Protein AF-A0A5C7TD76-F1 (afdb_monomer_lite)

Foldseek 3Di:
DVVVVVVVVVVVVVVVVVVVVVVCVLLPNPPDQCVDPVVLVVVLVVVLVVLVVVQLVVLVVLCVVDHNQLSVLLSLLSCLQSVLVSVLSVQLVVDRCPPCVPVSVVSNVVSVVSSVVSSVVSVVVCVVPDPHDVVSNVVSNVVNVVCSSCVSVVVPDPDDD

Secondary structure (DSSP, 8-state):
-HHHHHHHHHHHHHHHHHHHHHHHHHTT-SS----SHHHHHHHHHHHHHHHHHHHHHHHHHHHHHS-HHHHHHHHHHHHHHHHHHHHHHHHHHTS-TTT-HHHHHHHHHHHHHHHHHHHHHHHHHHHHHS---HHHHHHHHHHHHHHHHHHHHHS--S---

Structure (mmCIF, N/CA/C/O backbone):
data_AF-A0A5C7TD76-F1
#
_entry.id   AF-A0A5C7TD76-F1
#
loop_
_atom_site.group_PDB
_atom_site.id
_atom_site.type_symbol
_atom_site.label_atom_id
_atom_site.label_alt_id
_atom_site.label_comp_id
_atom_site.label_asym_id
_atom_site.label_entity_id
_atom_site.label_seq_id
_atom_site.pdbx_PDB_ins_code
_atom_site.Cartn_x
_atom_site.Cartn_y
_atom_site.Cartn_z
_atom_site.occupancy
_atom_site.B_iso_or_equiv
_atom_site.auth_seq_id
_atom_site.auth_comp_id
_atom_site.auth_asym_id
_atom_site.auth_atom_id
_atom_site.pdbx_PDB_model_num
ATOM 1 N N . MET A 1 1 ? 22.619 32.963 -20.717 1.00 55.19 1 MET A N 1
ATOM 2 C CA . MET A 1 1 ? 21.735 32.259 -19.755 1.00 55.19 1 MET A CA 1
ATOM 3 C C . MET A 1 1 ? 21.169 30.929 -20.270 1.00 55.19 1 MET A C 1
ATOM 5 O O . MET A 1 1 ? 21.312 29.937 -19.570 1.00 55.19 1 MET A O 1
ATOM 9 N N . ALA A 1 2 ? 20.601 30.847 -21.482 1.00 58.22 2 ALA A N 1
ATOM 10 C CA . ALA A 1 2 ? 19.967 29.617 -21.996 1.00 58.22 2 ALA A CA 1
ATOM 11 C C . ALA A 1 2 ? 20.880 28.366 -22.053 1.00 58.22 2 ALA A C 1
ATOM 13 O O . ALA A 1 2 ? 20.442 27.266 -21.726 1.00 58.22 2 ALA A O 1
ATOM 14 N N . ARG A 1 3 ? 22.172 28.519 -22.385 1.00 54.84 3 ARG A N 1
ATOM 15 C CA . ARG A 1 3 ? 23.133 27.395 -22.432 1.00 54.84 3 ARG A CA 1
ATOM 16 C C . ARG A 1 3 ? 23.400 26.751 -21.063 1.00 54.84 3 ARG A C 1
ATOM 18 O O . ARG A 1 3 ? 23.601 25.543 -20.997 1.00 54.84 3 ARG A O 1
ATOM 25 N N . LEU A 1 4 ? 23.341 27.530 -19.980 1.00 60.69 4 LEU A N 1
ATOM 26 C CA . LEU A 1 4 ? 23.522 27.027 -18.611 1.00 60.69 4 LEU A CA 1
ATOM 27 C C . LEU A 1 4 ? 22.303 26.224 -18.136 1.00 60.69 4 LEU A C 1
ATOM 29 O O . LEU A 1 4 ? 22.466 25.204 -17.472 1.00 60.69 4 LEU A O 1
ATOM 33 N N . LEU A 1 5 ? 21.092 26.626 -18.534 1.00 56.81 5 LEU A N 1
ATOM 34 C CA . LEU A 1 5 ? 19.866 25.870 -18.256 1.00 56.81 5 LEU A CA 1
ATOM 35 C C . LEU A 1 5 ? 19.845 24.530 -19.000 1.00 56.81 5 LEU A C 1
ATOM 37 O O . LEU A 1 5 ? 19.565 23.501 -18.393 1.00 56.81 5 LEU A O 1
ATOM 41 N N . VAL A 1 6 ? 20.220 24.516 -20.283 1.00 68.12 6 VAL A N 1
ATOM 42 C CA . VAL A 1 6 ? 20.287 23.278 -21.081 1.00 68.12 6 VAL A CA 1
ATOM 43 C C . VAL A 1 6 ? 21.348 22.317 -20.537 1.00 68.12 6 VAL A C 1
ATOM 45 O O . VAL A 1 6 ? 21.096 21.115 -20.450 1.00 68.12 6 VAL A O 1
ATOM 48 N N . ALA A 1 7 ? 22.508 22.827 -20.110 1.00 66.31 7 ALA A N 1
ATOM 49 C CA . ALA A 1 7 ? 23.547 22.014 -19.480 1.00 66.31 7 ALA A CA 1
ATOM 50 C C . ALA A 1 7 ? 23.076 21.411 -18.145 1.00 66.31 7 ALA A C 1
ATOM 52 O O . ALA A 1 7 ? 23.289 20.225 -17.902 1.00 66.31 7 ALA A O 1
ATOM 53 N N . LYS A 1 8 ? 22.361 22.187 -17.320 1.00 57.94 8 LYS A N 1
ATOM 54 C CA . LYS A 1 8 ? 21.833 21.724 -16.030 1.00 57.94 8 LYS A CA 1
ATOM 55 C C . LYS A 1 8 ? 20.717 20.689 -16.195 1.00 57.94 8 LYS A C 1
ATOM 57 O O . LYS A 1 8 ? 20.716 19.680 -15.499 1.00 57.94 8 LYS A O 1
ATOM 62 N N . ILE A 1 9 ? 19.832 20.872 -17.176 1.00 57.44 9 ILE A N 1
ATOM 63 C CA . ILE A 1 9 ? 18.804 19.886 -17.553 1.00 57.44 9 ILE A CA 1
ATOM 64 C C . ILE A 1 9 ? 19.456 18.594 -18.067 1.00 57.44 9 ILE A C 1
ATOM 66 O O . ILE A 1 9 ? 19.059 17.496 -17.676 1.00 57.44 9 ILE A O 1
ATOM 70 N N . ARG A 1 10 ? 20.502 18.707 -18.896 1.00 59.84 10 ARG A N 1
ATOM 71 C CA . ARG A 1 10 ? 21.249 17.546 -19.396 1.00 59.84 10 ARG A CA 1
ATOM 72 C C . ARG A 1 10 ? 21.949 16.801 -18.255 1.00 59.84 10 ARG A C 1
ATOM 74 O O . ARG A 1 10 ? 21.854 15.580 -18.199 1.00 59.84 10 ARG A O 1
ATOM 81 N N . GLN A 1 11 ? 22.564 17.509 -17.311 1.00 61.09 11 GLN A N 1
ATOM 82 C CA . GLN A 1 11 ? 23.218 16.918 -16.140 1.00 61.09 11 GLN A CA 1
ATOM 83 C C . GLN A 1 11 ? 22.221 16.207 -15.213 1.00 61.09 11 GLN A C 1
ATOM 85 O O . GLN A 1 11 ? 22.482 15.085 -14.788 1.00 61.09 11 GLN A O 1
ATOM 90 N N . ILE A 1 12 ? 21.045 16.800 -14.981 1.00 56.25 12 ILE A N 1
ATOM 91 C CA . ILE A 1 12 ? 19.950 16.164 -14.234 1.00 56.25 12 ILE A CA 1
ATOM 92 C C . ILE A 1 12 ? 19.492 14.883 -14.942 1.00 56.25 12 ILE A C 1
ATOM 94 O O . ILE A 1 12 ? 19.310 13.868 -14.284 1.00 56.25 12 ILE A O 1
ATOM 98 N N . SER A 1 13 ? 19.386 14.884 -16.277 1.00 52.06 13 SER A N 1
ATOM 99 C CA . SER A 1 13 ? 18.985 13.701 -17.058 1.00 52.06 13 SER A CA 1
ATOM 100 C C . SER A 1 13 ? 20.016 12.558 -17.062 1.00 52.06 13 SER A C 1
ATOM 102 O O . SER A 1 13 ? 19.654 11.394 -17.250 1.00 52.06 13 SER A O 1
ATOM 104 N N . ILE A 1 14 ? 21.297 12.880 -16.861 1.00 59.88 14 ILE A N 1
ATOM 105 C CA . ILE A 1 14 ? 22.392 11.904 -16.777 1.00 59.88 14 ILE A CA 1
ATOM 106 C C . ILE A 1 14 ? 22.469 11.326 -15.360 1.00 59.88 14 ILE A C 1
ATOM 108 O O . ILE A 1 14 ? 22.550 10.110 -15.206 1.00 59.88 14 ILE A O 1
ATOM 112 N N . LEU A 1 15 ? 22.359 12.176 -14.334 1.00 53.00 15 LEU A N 1
ATOM 113 C CA . LEU A 1 15 ? 22.294 11.749 -12.931 1.00 53.00 15 LEU A CA 1
ATOM 114 C C . LEU A 1 15 ? 21.064 10.881 -12.660 1.00 53.00 15 LEU A C 1
ATOM 116 O O . LEU A 1 15 ? 21.176 9.835 -12.030 1.00 53.00 15 LEU A O 1
ATOM 120 N N . ALA A 1 16 ? 19.923 11.264 -13.231 1.00 51.25 16 ALA A N 1
ATOM 121 C CA . ALA A 1 16 ? 18.732 10.439 -13.363 1.00 51.25 16 ALA A CA 1
ATOM 122 C C . ALA A 1 16 ? 19.083 9.031 -13.872 1.00 51.25 16 ALA A C 1
ATOM 124 O O . ALA A 1 16 ? 18.901 8.034 -13.178 1.00 51.25 16 ALA A O 1
ATOM 125 N N . ARG A 1 17 ? 19.668 8.944 -15.071 1.00 53.69 17 ARG A N 1
ATOM 126 C CA . ARG A 1 17 ? 20.019 7.670 -15.713 1.00 53.69 17 ARG A CA 1
ATOM 127 C C . ARG A 1 17 ? 20.951 6.780 -14.881 1.00 53.69 17 ARG A C 1
ATOM 129 O O . ARG A 1 17 ? 20.847 5.565 -14.994 1.00 53.69 17 ARG A O 1
ATOM 136 N N . ALA A 1 18 ? 21.821 7.362 -14.057 1.00 54.97 18 ALA A N 1
ATOM 137 C CA . ALA A 1 18 ? 22.737 6.628 -13.181 1.00 54.97 18 ALA A CA 1
ATOM 138 C C . ALA A 1 18 ? 22.094 6.192 -11.850 1.00 54.97 18 ALA A C 1
ATOM 140 O O . ALA A 1 18 ? 22.398 5.116 -11.341 1.00 54.97 18 ALA A O 1
ATOM 141 N N . PHE A 1 19 ? 21.186 6.998 -11.294 1.00 45.22 19 PHE A N 1
ATOM 142 C CA . PHE A 1 19 ? 20.539 6.733 -10.006 1.00 45.22 19 PHE A CA 1
ATOM 143 C C . PHE A 1 19 ? 19.377 5.730 -10.119 1.00 45.22 19 PHE A C 1
ATOM 145 O O . PHE A 1 19 ? 19.156 4.914 -9.225 1.00 45.22 19 PHE A O 1
ATOM 152 N N . TYR A 1 20 ? 18.650 5.725 -11.241 1.00 53.44 20 TYR A N 1
ATOM 153 C CA . TYR A 1 20 ? 17.461 4.883 -11.413 1.00 53.44 20 TYR A CA 1
ATOM 154 C C . TYR A 1 20 ? 17.682 3.367 -11.488 1.00 53.44 20 TYR A C 1
ATOM 156 O O . TYR A 1 20 ? 16.858 2.669 -10.902 1.00 53.44 20 TYR A O 1
ATOM 164 N N . PRO A 1 21 ? 18.738 2.802 -12.110 1.00 47.34 21 PRO A N 1
ATOM 165 C CA . PRO A 1 21 ? 18.972 1.359 -12.025 1.00 47.34 21 PRO A CA 1
ATOM 166 C C . PRO A 1 21 ? 19.269 0.916 -10.587 1.00 47.34 21 PRO A C 1
ATOM 168 O O . PRO A 1 21 ? 18.918 -0.198 -10.216 1.00 47.34 21 PRO A O 1
ATOM 171 N N . VAL A 1 22 ? 19.846 1.795 -9.759 1.00 46.56 22 VAL A N 1
ATOM 172 C CA . VAL A 1 22 ? 20.083 1.539 -8.333 1.00 46.56 22 VAL A CA 1
ATOM 173 C C . VAL A 1 22 ? 18.769 1.582 -7.554 1.00 46.56 22 VAL A C 1
ATOM 175 O O . VAL A 1 22 ? 18.489 0.643 -6.823 1.00 46.56 22 VAL A O 1
ATOM 178 N N . VAL A 1 23 ? 17.910 2.583 -7.768 1.00 45.72 23 VAL A N 1
ATOM 179 C CA . VAL A 1 23 ? 16.574 2.653 -7.136 1.00 45.72 23 VAL A CA 1
ATOM 180 C C . VAL A 1 23 ? 15.682 1.485 -7.566 1.00 45.72 23 VAL A C 1
ATOM 182 O O . VAL A 1 23 ? 15.075 0.831 -6.725 1.00 45.72 23 VAL A O 1
ATOM 185 N N . LEU A 1 24 ? 15.642 1.159 -8.859 1.00 50.00 24 LEU A N 1
ATOM 186 C CA . LEU A 1 24 ? 14.875 0.025 -9.383 1.00 50.00 24 LEU A CA 1
ATOM 187 C C . LEU A 1 24 ? 15.408 -1.322 -8.874 1.00 50.00 24 LEU A C 1
ATOM 189 O O . LEU A 1 24 ? 14.619 -2.248 -8.697 1.00 50.00 24 LEU A O 1
ATOM 193 N N . ARG A 1 25 ? 16.719 -1.435 -8.619 1.00 43.78 25 ARG A N 1
ATOM 194 C CA . ARG A 1 25 ? 17.344 -2.617 -8.007 1.00 43.78 25 ARG A CA 1
ATOM 195 C C . ARG A 1 25 ? 17.088 -2.686 -6.495 1.00 43.78 25 ARG A C 1
ATOM 197 O O . ARG A 1 25 ? 16.759 -3.760 -6.015 1.00 43.78 25 ARG A O 1
ATOM 204 N N . ILE A 1 26 ? 17.149 -1.566 -5.772 1.00 42.25 26 ILE A N 1
ATOM 205 C CA . ILE A 1 26 ? 16.823 -1.468 -4.334 1.00 42.25 26 ILE A CA 1
ATOM 206 C C . ILE A 1 26 ? 15.352 -1.811 -4.080 1.00 42.25 26 ILE A C 1
ATOM 208 O O . ILE A 1 26 ? 15.035 -2.519 -3.132 1.00 42.25 26 ILE A O 1
ATOM 212 N N . PHE A 1 27 ? 14.450 -1.352 -4.946 1.00 45.72 27 PHE A N 1
ATOM 213 C CA . PHE A 1 27 ? 13.038 -1.711 -4.870 1.00 45.72 27 PHE A CA 1
ATOM 214 C C . PHE A 1 27 ? 12.717 -3.070 -5.530 1.00 45.72 27 PHE A C 1
ATOM 216 O O . PHE A 1 27 ? 11.555 -3.465 -5.529 1.00 45.72 27 PHE A O 1
ATOM 223 N N . GLY A 1 28 ? 13.696 -3.788 -6.098 1.00 47.84 28 GLY A N 1
ATOM 224 C CA . GLY A 1 28 ? 13.515 -5.136 -6.663 1.00 47.84 28 GLY A CA 1
ATOM 225 C C . GLY A 1 28 ? 12.730 -5.226 -7.984 1.00 47.84 28 GLY A C 1
ATOM 226 O O . GLY A 1 28 ? 12.366 -6.317 -8.410 1.00 47.84 28 GLY A O 1
ATOM 227 N N . TRP A 1 29 ? 12.464 -4.109 -8.669 1.00 44.94 29 TRP A N 1
ATOM 228 C CA . TRP A 1 29 ? 11.653 -4.081 -9.902 1.00 44.94 29 TRP A CA 1
ATOM 229 C C . TRP A 1 29 ? 12.459 -4.339 -11.178 1.00 44.94 29 TRP A C 1
ATOM 231 O O . TRP A 1 29 ? 11.866 -4.527 -12.239 1.00 44.94 29 TRP A O 1
ATOM 241 N N . TYR A 1 30 ? 13.796 -4.331 -11.109 1.00 41.69 30 TYR A N 1
ATOM 242 C CA . TYR A 1 30 ? 14.649 -4.489 -12.294 1.00 41.69 30 TYR A CA 1
ATOM 243 C C . TYR A 1 30 ? 14.938 -5.950 -12.679 1.00 41.69 30 TYR A C 1
ATOM 245 O O . TYR A 1 30 ? 15.311 -6.216 -13.817 1.00 41.69 30 TYR A O 1
ATOM 253 N N . SER A 1 31 ? 14.772 -6.904 -11.762 1.00 40.47 31 SER A N 1
ATOM 254 C CA . SER A 1 31 ? 15.315 -8.263 -11.904 1.00 40.47 31 SER A CA 1
ATOM 255 C C . SER A 1 31 ? 14.297 -9.353 -12.233 1.00 40.47 31 SER A C 1
ATOM 257 O O . SER A 1 31 ? 14.691 -10.512 -12.289 1.00 40.47 31 SER A O 1
ATOM 259 N N . VAL A 1 32 ? 13.023 -9.034 -12.491 1.00 51.62 32 VAL A N 1
ATOM 260 C CA . VAL A 1 32 ? 12.041 -10.066 -12.868 1.00 51.62 32 VAL A CA 1
ATOM 261 C C . VAL A 1 32 ? 11.792 -10.024 -14.381 1.00 51.62 32 VAL A C 1
ATOM 263 O O . VAL A 1 32 ? 10.907 -9.289 -14.835 1.00 51.62 32 VAL A O 1
ATOM 266 N N . PRO A 1 33 ? 12.541 -10.790 -15.205 1.00 46.16 33 PRO A N 1
ATOM 267 C CA . PRO A 1 33 ? 12.179 -11.021 -16.595 1.00 46.16 33 PRO A CA 1
ATOM 268 C C . PRO A 1 33 ? 10.905 -11.867 -16.600 1.00 46.16 33 PRO A C 1
ATOM 270 O O . PRO A 1 33 ? 10.932 -13.092 -16.656 1.00 46.16 33 PRO A O 1
ATOM 273 N N . LEU A 1 34 ? 9.750 -11.215 -16.485 1.00 51.06 34 LEU A N 1
ATOM 274 C CA . LEU A 1 34 ? 8.464 -11.895 -16.535 1.00 51.06 34 LEU A CA 1
ATOM 275 C C . LEU A 1 34 ? 8.176 -12.250 -17.990 1.00 51.06 34 LEU A C 1
ATOM 277 O O . LEU A 1 34 ? 7.443 -11.541 -18.676 1.00 51.06 34 LEU A O 1
ATOM 281 N N . THR A 1 35 ? 8.777 -13.335 -18.467 1.00 51.06 35 THR A N 1
ATOM 282 C CA . THR A 1 35 ? 8.662 -13.836 -19.844 1.00 51.06 35 THR A CA 1
ATOM 283 C C . THR A 1 35 ? 7.209 -14.136 -20.230 1.00 51.06 35 THR A C 1
ATOM 285 O O . THR A 1 35 ? 6.844 -14.051 -21.403 1.00 51.06 35 THR A O 1
ATOM 288 N N . THR A 1 36 ? 6.340 -14.403 -19.244 1.00 58.28 36 THR A N 1
ATOM 289 C CA . THR A 1 36 ? 4.930 -14.750 -19.456 1.00 58.28 36 THR A CA 1
ATOM 290 C C . THR A 1 36 ? 3.954 -13.802 -18.749 1.00 58.28 36 THR A C 1
ATOM 292 O O . THR A 1 36 ? 4.136 -13.395 -17.602 1.00 58.28 36 THR A O 1
ATOM 295 N N . THR A 1 37 ? 2.848 -13.476 -19.427 1.00 61.88 37 THR A N 1
ATOM 296 C CA . THR A 1 37 ? 1.776 -12.603 -18.914 1.00 61.88 37 THR A CA 1
ATOM 297 C C . THR A 1 37 ? 1.146 -13.130 -17.616 1.00 61.88 37 THR A C 1
ATOM 299 O O . THR A 1 37 ? 0.809 -12.344 -16.735 1.00 61.88 37 THR A O 1
ATOM 302 N N . LYS A 1 38 ? 1.016 -14.457 -17.455 1.00 64.25 38 LYS A N 1
ATOM 303 C CA . LYS A 1 38 ? 0.378 -15.081 -16.278 1.00 64.25 38 LYS A CA 1
ATOM 304 C C . LYS A 1 38 ? 1.179 -14.875 -14.988 1.00 64.25 38 LYS A C 1
ATOM 306 O O . LYS A 1 38 ? 0.595 -14.601 -13.942 1.00 64.25 38 LYS A O 1
ATOM 311 N N . GLN A 1 39 ? 2.506 -14.962 -15.064 1.00 68.69 39 GLN A N 1
ATOM 312 C CA . GLN A 1 39 ? 3.392 -14.809 -13.907 1.00 68.69 39 GLN A CA 1
ATOM 313 C C . GLN A 1 39 ? 3.371 -13.371 -13.362 1.00 68.69 39 GLN A C 1
ATOM 315 O O . GLN A 1 39 ? 3.429 -13.168 -12.152 1.00 68.69 39 GLN A O 1
ATOM 320 N N . ARG A 1 40 ? 3.162 -12.379 -14.243 1.00 64.69 40 ARG A N 1
ATOM 321 C CA . ARG A 1 40 ? 2.994 -10.960 -13.879 1.00 64.69 40 ARG A CA 1
ATOM 322 C C . ARG A 1 40 ? 1.774 -10.757 -12.990 1.00 64.69 40 ARG A C 1
ATOM 324 O O . ARG A 1 40 ? 1.899 -10.245 -11.885 1.00 64.69 40 ARG A O 1
ATOM 331 N N . TYR A 1 41 ? 0.606 -11.217 -13.437 1.00 69.19 41 TYR A N 1
ATOM 332 C CA . TYR A 1 41 ? -0.630 -11.090 -12.662 1.00 69.19 41 TYR A CA 1
ATOM 333 C C . TYR A 1 41 ? -0.564 -11.831 -11.327 1.00 69.19 41 TYR A C 1
ATOM 335 O O . TYR A 1 41 ? -1.069 -11.315 -10.333 1.00 69.19 41 TYR A O 1
ATOM 343 N N . LYS A 1 42 ? 0.103 -12.992 -11.281 1.00 73.88 42 LYS A N 1
ATOM 344 C CA . LYS A 1 42 ? 0.307 -13.740 -10.034 1.00 73.88 42 LYS A CA 1
ATOM 345 C C . LYS A 1 42 ? 1.069 -12.913 -8.996 1.00 73.88 42 LYS A C 1
ATOM 347 O O . LYS A 1 42 ? 0.619 -12.845 -7.859 1.00 73.88 42 LYS A O 1
ATOM 352 N N . LEU A 1 43 ? 2.159 -12.245 -9.383 1.00 70.88 43 LEU A N 1
ATOM 353 C CA . LEU A 1 43 ? 2.927 -11.395 -8.465 1.00 70.88 43 LEU A CA 1
ATOM 354 C C . LEU A 1 43 ? 2.124 -10.179 -7.992 1.00 70.88 43 LEU A C 1
ATOM 356 O O . LEU A 1 43 ? 2.127 -9.884 -6.803 1.00 70.88 43 LEU A O 1
ATOM 360 N N . ILE A 1 44 ? 1.391 -9.520 -8.895 1.00 73.69 44 ILE A N 1
ATOM 361 C CA . ILE A 1 44 ? 0.531 -8.369 -8.560 1.00 73.69 44 ILE A CA 1
ATOM 362 C C . ILE A 1 44 ? -0.542 -8.769 -7.543 1.00 73.69 44 ILE A C 1
ATOM 364 O O . ILE A 1 44 ? -0.782 -8.065 -6.565 1.00 73.69 44 ILE A O 1
ATOM 368 N N . LEU A 1 45 ? -1.193 -9.911 -7.770 1.00 76.44 45 LEU A N 1
ATOM 369 C CA . LEU A 1 45 ? -2.197 -10.431 -6.850 1.00 76.44 45 LEU A CA 1
ATOM 370 C C . LEU A 1 45 ? -1.567 -10.851 -5.527 1.00 76.44 45 LEU A C 1
ATOM 372 O O . LEU A 1 45 ? -2.123 -10.562 -4.477 1.00 76.44 45 LEU A O 1
ATOM 376 N N . GLN A 1 46 ? -0.401 -11.492 -5.555 1.00 77.38 46 GLN A N 1
ATOM 377 C CA . GLN A 1 46 ? 0.288 -11.924 -4.347 1.00 77.38 46 GLN A CA 1
ATOM 378 C C . GLN A 1 46 ? 0.688 -10.732 -3.468 1.00 77.38 46 GLN A C 1
ATOM 380 O O . GLN A 1 46 ? 0.436 -10.767 -2.266 1.00 77.38 46 GLN A O 1
ATOM 385 N N . THR A 1 47 ? 1.240 -9.656 -4.038 1.00 75.19 47 THR A N 1
ATOM 386 C CA . THR A 1 47 ? 1.584 -8.450 -3.265 1.00 75.19 47 THR A CA 1
ATOM 387 C C . THR A 1 47 ? 0.342 -7.759 -2.708 1.00 75.19 47 THR A C 1
ATOM 389 O O . THR A 1 47 ? 0.335 -7.382 -1.536 1.00 75.19 47 THR A O 1
ATOM 392 N N . PHE A 1 48 ? -0.734 -7.662 -3.495 1.00 82.19 48 PHE A N 1
ATOM 393 C CA . PHE A 1 48 ? -2.016 -7.129 -3.034 1.00 82.19 48 PHE A CA 1
ATOM 394 C C . PHE A 1 48 ? -2.621 -7.957 -1.893 1.00 82.19 48 PHE A C 1
ATOM 396 O O . PHE A 1 48 ? -3.089 -7.394 -0.902 1.00 82.19 48 PHE A O 1
ATOM 403 N N . LEU A 1 49 ? -2.590 -9.287 -2.004 1.00 84.69 49 LEU A N 1
ATOM 404 C CA . LEU A 1 49 ? -3.126 -10.200 -0.995 1.00 84.69 49 LEU A CA 1
ATOM 405 C C . LEU A 1 49 ? -2.329 -10.123 0.306 1.00 84.69 49 LEU A C 1
ATOM 407 O O . LEU A 1 49 ? -2.937 -10.006 1.365 1.00 84.69 49 LEU A O 1
ATOM 411 N N . TRP A 1 50 ? -0.994 -10.110 0.245 1.00 80.06 50 TRP A N 1
ATOM 412 C CA . TRP A 1 50 ? -0.154 -9.969 1.440 1.00 80.06 50 TRP A CA 1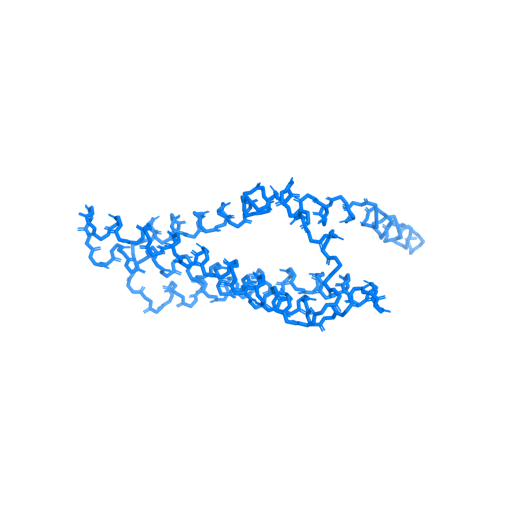
ATOM 413 C C . TRP A 1 50 ? -0.357 -8.626 2.143 1.00 80.06 50 TRP A C 1
ATOM 415 O O . TRP A 1 50 ? -0.487 -8.590 3.366 1.00 80.06 50 TRP A O 1
ATOM 425 N N . GLN A 1 51 ? -0.449 -7.528 1.386 1.00 84.00 51 GLN A N 1
ATOM 426 C CA . GLN A 1 51 ? -0.721 -6.204 1.954 1.00 84.00 51 GLN A CA 1
ATOM 427 C C . GLN A 1 51 ? -2.124 -6.119 2.564 1.00 84.00 51 GLN A C 1
ATOM 429 O O . GLN A 1 51 ? -2.294 -5.564 3.649 1.00 84.00 51 GLN A O 1
ATOM 434 N N . SER A 1 52 ? -3.120 -6.706 1.898 1.00 85.75 52 SER A N 1
ATOM 435 C CA . SER A 1 52 ? -4.495 -6.742 2.400 1.00 85.75 52 SER A CA 1
ATOM 436 C C . SER A 1 52 ? -4.600 -7.595 3.663 1.00 85.75 52 SER A C 1
ATOM 438 O O . SER A 1 52 ? -5.202 -7.159 4.639 1.00 85.75 52 SER A O 1
ATOM 440 N N . LEU A 1 53 ? -3.971 -8.774 3.686 1.00 89.50 53 LEU A N 1
ATOM 441 C CA . LEU A 1 53 ? -3.957 -9.673 4.840 1.00 89.50 53 LEU A CA 1
ATOM 442 C C . LEU A 1 53 ? -3.295 -9.019 6.058 1.00 89.50 53 LEU A C 1
ATOM 444 O O . LEU A 1 53 ? -3.880 -9.016 7.139 1.00 89.50 53 LEU A O 1
ATOM 448 N N . ALA A 1 54 ? -2.117 -8.411 5.878 1.00 87.19 54 ALA A N 1
ATOM 449 C CA . ALA A 1 54 ? -1.439 -7.667 6.939 1.00 87.19 54 ALA A CA 1
ATOM 450 C C . ALA A 1 54 ? -2.297 -6.493 7.442 1.00 87.19 54 ALA A C 1
ATOM 452 O O . ALA A 1 54 ? -2.384 -6.247 8.645 1.00 87.19 54 ALA A O 1
ATOM 453 N N . GLY A 1 55 ? -2.983 -5.805 6.526 1.00 86.69 55 GLY A N 1
ATOM 454 C CA . GLY A 1 55 ? -3.905 -4.731 6.866 1.00 86.69 55 GLY A CA 1
ATOM 455 C C . GLY A 1 55 ? -5.117 -5.193 7.678 1.00 86.69 55 GLY A C 1
ATOM 456 O O . GLY A 1 55 ? -5.469 -4.566 8.677 1.00 86.69 55 GLY A O 1
ATOM 457 N N . PHE A 1 56 ? -5.731 -6.313 7.292 1.00 88.69 56 PHE A N 1
ATOM 458 C CA . PHE A 1 56 ? -6.835 -6.918 8.035 1.00 88.69 56 PHE A CA 1
ATOM 459 C C . PHE A 1 56 ? -6.399 -7.428 9.408 1.00 88.69 56 PHE A C 1
ATOM 461 O O . PHE A 1 56 ? -7.141 -7.249 10.370 1.00 88.69 56 PHE A O 1
ATOM 468 N N . ALA A 1 57 ? -5.198 -8.001 9.526 1.00 89.75 57 ALA A N 1
ATOM 469 C CA . ALA A 1 57 ? -4.648 -8.422 10.811 1.00 89.75 57 ALA A CA 1
ATOM 470 C C . ALA A 1 57 ? -4.486 -7.228 11.765 1.00 89.75 57 ALA A C 1
ATOM 472 O O . ALA A 1 57 ? -4.953 -7.282 12.902 1.00 89.75 57 ALA A O 1
ATOM 473 N N . LEU A 1 58 ? -3.917 -6.114 11.287 1.00 87.38 58 LEU A N 1
ATOM 474 C CA . LEU A 1 58 ? -3.783 -4.899 12.093 1.00 87.38 58 LEU A CA 1
ATOM 475 C C . LEU A 1 58 ? -5.149 -4.319 12.487 1.00 87.38 58 LEU A C 1
ATOM 477 O O . LEU A 1 58 ? -5.360 -3.929 13.633 1.00 87.38 58 LEU A O 1
ATOM 481 N N . ALA A 1 59 ? -6.104 -4.307 11.558 1.00 86.31 59 ALA A N 1
ATOM 482 C CA . ALA A 1 59 ? -7.460 -3.855 11.836 1.00 86.31 59 ALA A CA 1
ATOM 483 C C . ALA A 1 59 ? -8.176 -4.723 12.878 1.00 86.31 59 ALA A C 1
ATOM 485 O O . ALA A 1 59 ? -8.862 -4.181 13.742 1.00 86.31 59 ALA A O 1
ATOM 486 N N . ALA A 1 60 ? -8.006 -6.048 12.819 1.00 88.38 60 ALA A N 1
ATOM 487 C CA . ALA A 1 60 ? -8.564 -6.982 13.791 1.00 88.38 60 ALA A CA 1
ATOM 488 C C . ALA A 1 60 ? -7.974 -6.759 15.191 1.00 88.38 60 ALA A C 1
ATOM 490 O O . ALA A 1 60 ? -8.723 -6.732 16.166 1.00 88.38 60 ALA A O 1
ATOM 491 N N . LEU A 1 61 ? -6.662 -6.506 15.288 1.00 88.00 61 LEU A N 1
ATOM 492 C CA . LEU A 1 61 ? -6.008 -6.133 16.548 1.00 88.00 61 LEU A CA 1
ATOM 493 C C . LEU A 1 61 ? -6.571 -4.822 17.114 1.00 88.00 61 LEU A C 1
ATOM 495 O O . LEU A 1 61 ? -6.886 -4.748 18.299 1.00 88.00 61 LEU A O 1
ATOM 499 N N . CYS A 1 62 ? -6.772 -3.803 16.274 1.00 85.81 62 CYS A N 1
ATOM 500 C CA . CYS A 1 62 ? -7.392 -2.547 16.708 1.00 85.81 62 CYS A CA 1
ATOM 501 C C . CYS A 1 62 ? -8.864 -2.708 17.114 1.00 85.81 62 CYS A C 1
ATOM 503 O O . CYS A 1 62 ? -9.328 -1.987 17.995 1.00 85.81 62 CYS A O 1
ATOM 505 N N . LEU A 1 63 ? -9.593 -3.644 16.497 1.00 87.06 63 LEU A N 1
ATOM 506 C CA . LEU A 1 63 ? -10.971 -3.972 16.870 1.00 87.06 63 LEU A CA 1
ATOM 507 C C . LEU A 1 63 ? -11.018 -4.658 18.241 1.00 87.06 63 LEU A C 1
ATOM 509 O O . LEU A 1 63 ? -11.891 -4.347 19.040 1.00 87.06 63 LEU A O 1
ATOM 513 N N . ALA A 1 64 ? -10.061 -5.546 18.522 1.00 86.88 64 ALA A N 1
ATOM 514 C CA . ALA A 1 64 ? -9.946 -6.223 19.811 1.00 86.88 64 ALA A CA 1
ATOM 515 C C . ALA A 1 64 ? -9.504 -5.285 20.949 1.00 86.88 64 ALA A C 1
ATOM 517 O O . ALA A 1 64 ? -9.921 -5.476 22.087 1.00 86.88 64 ALA A O 1
ATOM 518 N N . ALA A 1 65 ? -8.665 -4.287 20.652 1.00 86.81 65 ALA A N 1
ATOM 519 C CA . ALA A 1 65 ? -8.087 -3.399 21.662 1.00 86.81 65 ALA A CA 1
ATOM 520 C C . ALA A 1 65 ? -8.903 -2.120 21.942 1.00 86.81 65 ALA A C 1
ATOM 522 O O . ALA A 1 65 ? -8.822 -1.594 23.049 1.00 86.81 65 ALA A O 1
ATOM 523 N N . TRP A 1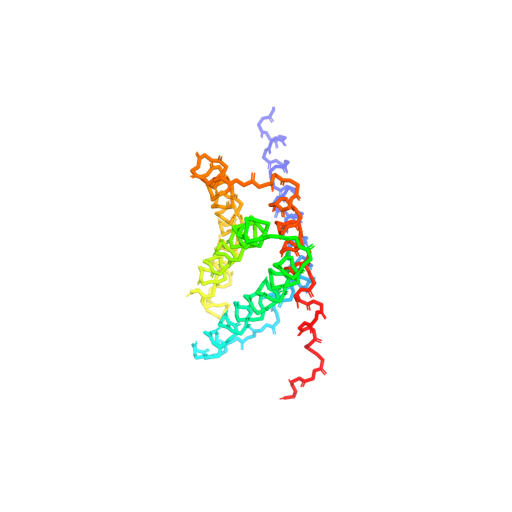 66 ? -9.667 -1.608 20.969 1.00 84.44 66 TRP A N 1
ATOM 524 C CA . TRP A 1 66 ? -10.456 -0.376 21.125 1.00 84.44 66 TRP A CA 1
ATOM 525 C C . TRP A 1 66 ? -11.933 -0.575 20.766 1.00 84.44 66 TRP A C 1
ATOM 527 O O . TRP A 1 66 ? -12.725 -0.994 21.601 1.00 84.44 66 TRP A O 1
ATOM 537 N N . ASP A 1 67 ? -12.323 -0.210 19.543 1.00 87.00 67 ASP A N 1
ATOM 538 C CA . ASP A 1 67 ? -13.715 -0.176 19.096 1.00 87.00 67 ASP A CA 1
ATOM 539 C C . ASP A 1 67 ? -13.775 -0.317 17.564 1.00 87.00 67 ASP A C 1
ATOM 541 O O . ASP A 1 67 ? -12.799 -0.099 16.836 1.00 87.00 67 ASP A O 1
ATOM 545 N N . LYS A 1 68 ? -14.956 -0.631 17.039 1.00 87.00 68 LYS A N 1
ATOM 546 C CA . LYS A 1 68 ? -15.258 -0.776 15.612 1.00 87.00 68 LYS A CA 1
ATOM 547 C C . LYS A 1 68 ? -14.886 0.472 14.809 1.00 87.00 68 LYS A C 1
ATOM 549 O O . LYS A 1 68 ? -14.493 0.351 13.649 1.00 87.00 68 LYS A O 1
ATOM 554 N N . LEU A 1 69 ? -14.989 1.664 15.399 1.00 87.25 69 LEU A N 1
ATOM 555 C CA . LEU A 1 69 ? -14.611 2.919 14.741 1.00 87.25 69 LEU A CA 1
ATOM 556 C C . LEU A 1 69 ? -13.086 3.034 14.561 1.00 87.25 69 LEU A C 1
ATOM 558 O O . LEU A 1 69 ? -12.620 3.464 13.501 1.00 87.25 69 LEU A O 1
ATOM 562 N N . ALA A 1 70 ? -12.306 2.565 15.540 1.00 84.38 70 ALA A N 1
ATOM 563 C CA . ALA A 1 70 ? -10.848 2.500 15.451 1.00 84.38 70 ALA A CA 1
ATOM 564 C C . ALA A 1 70 ? -10.405 1.552 14.329 1.00 84.38 70 ALA A C 1
ATOM 566 O O . ALA A 1 70 ? -9.626 1.946 13.461 1.00 84.38 70 ALA A O 1
ATOM 567 N N . ALA A 1 71 ? -10.982 0.348 14.278 1.00 87.12 71 ALA A N 1
ATOM 568 C CA . ALA A 1 71 ? -10.694 -0.627 13.226 1.00 87.12 71 ALA A CA 1
ATOM 569 C C . ALA A 1 71 ? -11.023 -0.093 11.820 1.00 87.12 71 ALA A C 1
ATOM 571 O O . ALA A 1 71 ? -10.215 -0.225 10.900 1.00 87.12 71 ALA A O 1
ATOM 572 N N . LYS A 1 72 ? -12.175 0.576 11.653 1.00 87.69 72 LYS A N 1
ATOM 573 C CA . LYS A 1 72 ? -12.550 1.225 10.383 1.00 87.69 72 LYS A CA 1
ATOM 574 C C . LYS A 1 72 ? -11.572 2.327 9.979 1.00 87.69 72 LYS A C 1
ATOM 576 O O . LYS A 1 72 ? -11.221 2.420 8.805 1.00 87.69 72 LYS A O 1
ATOM 581 N N . SER A 1 73 ? -11.122 3.137 10.938 1.00 88.25 73 SER A N 1
ATOM 582 C CA . SER A 1 73 ? -10.177 4.230 10.681 1.00 88.25 73 SER A CA 1
ATOM 583 C C . SER A 1 73 ? -8.827 3.701 10.193 1.00 88.25 73 SER A C 1
ATOM 585 O O . SER A 1 73 ? -8.289 4.199 9.206 1.00 88.25 73 SER A O 1
ATOM 587 N N . VAL A 1 74 ? -8.319 2.645 10.836 1.00 89.44 74 VAL A N 1
ATOM 588 C CA . VAL A 1 74 ? -7.074 1.968 10.443 1.00 89.44 74 VAL A CA 1
ATOM 589 C C . VAL A 1 74 ? -7.209 1.327 9.062 1.00 89.44 74 VAL A C 1
ATOM 591 O O . VAL A 1 74 ? -6.343 1.536 8.214 1.00 89.44 74 VAL A O 1
ATOM 594 N N . LEU A 1 75 ? -8.316 0.618 8.794 1.00 88.75 75 LEU A N 1
ATOM 595 C CA . LEU A 1 75 ? -8.580 0.027 7.475 1.00 88.75 75 LEU A CA 1
ATOM 596 C C . LEU A 1 75 ? -8.585 1.081 6.371 1.00 88.75 75 LEU A C 1
ATOM 598 O O . LEU A 1 75 ? -7.920 0.894 5.355 1.00 88.75 75 LEU A O 1
ATOM 602 N N . LEU A 1 76 ? -9.291 2.196 6.567 1.00 88.75 76 LEU A N 1
ATOM 603 C CA . LEU A 1 76 ? -9.324 3.273 5.579 1.00 88.75 76 LEU A CA 1
ATOM 604 C C . LEU A 1 76 ? -7.926 3.850 5.325 1.00 88.75 76 LEU A C 1
ATOM 606 O O . LEU A 1 76 ? -7.573 4.062 4.166 1.00 88.75 76 LEU A O 1
ATOM 610 N N . GLY A 1 77 ? -7.107 4.021 6.367 1.00 87.00 77 GLY A N 1
ATOM 611 C CA . GLY A 1 77 ? -5.712 4.452 6.230 1.00 87.00 77 GLY A CA 1
ATOM 612 C C . GLY A 1 77 ? -4.862 3.484 5.400 1.00 87.00 77 GLY A C 1
ATOM 613 O O . GLY A 1 77 ? -4.137 3.911 4.502 1.00 87.00 77 GLY A O 1
ATOM 614 N N . ILE A 1 78 ? -5.003 2.175 5.633 1.00 89.25 78 ILE A N 1
ATOM 615 C CA . ILE A 1 78 ? -4.274 1.137 4.888 1.00 89.25 78 ILE A CA 1
ATOM 616 C C . ILE A 1 78 ? -4.713 1.099 3.419 1.00 89.25 78 ILE A C 1
ATOM 618 O O . ILE A 1 78 ? -3.876 1.125 2.514 1.00 89.25 78 ILE A O 1
ATOM 622 N N . TYR A 1 79 ? -6.022 1.076 3.154 1.00 88.56 79 TYR A N 1
ATOM 623 C CA . TYR A 1 79 ? -6.546 1.005 1.786 1.00 88.56 79 TYR A CA 1
ATOM 624 C C . TYR A 1 79 ? -6.217 2.254 0.962 1.00 88.56 79 TYR A C 1
ATOM 626 O O . TYR A 1 79 ? -6.002 2.133 -0.246 1.00 88.56 79 TYR A O 1
ATOM 634 N N . CYS A 1 80 ? -6.063 3.423 1.597 1.00 87.94 80 CYS A N 1
ATOM 635 C CA . CYS A 1 80 ? -5.551 4.622 0.928 1.00 87.94 80 CYS A CA 1
ATOM 636 C C . CYS A 1 80 ? -4.164 4.412 0.303 1.00 87.94 80 CYS A C 1
ATOM 638 O O . CYS A 1 80 ? -3.849 5.087 -0.670 1.00 87.94 80 CYS A O 1
ATOM 640 N N . VAL A 1 81 ? -3.352 3.477 0.809 1.00 86.94 81 VAL A N 1
ATOM 641 C CA . VAL A 1 81 ? -2.004 3.168 0.299 1.00 86.94 81 VAL A CA 1
ATOM 642 C C . VAL A 1 81 ? -1.999 1.936 -0.611 1.00 86.94 81 VAL A C 1
ATOM 644 O O . VAL A 1 81 ? -1.337 1.938 -1.653 1.00 86.94 81 VAL A O 1
ATOM 647 N N . VAL A 1 82 ? -2.746 0.888 -0.254 1.00 85.75 82 VAL A N 1
ATOM 648 C CA . VAL A 1 82 ? -2.780 -0.384 -1.003 1.00 85.75 82 VAL A CA 1
ATOM 649 C C . VAL A 1 82 ? -3.430 -0.218 -2.382 1.00 85.75 82 VAL A C 1
ATOM 651 O O . VAL A 1 82 ? -2.935 -0.763 -3.373 1.00 85.75 82 VAL A O 1
ATOM 654 N N . VAL A 1 83 ? -4.499 0.581 -2.486 1.00 86.00 83 VAL A N 1
ATOM 655 C CA . VAL A 1 83 ? -5.205 0.838 -3.755 1.00 86.00 83 VAL A CA 1
ATOM 656 C C . VAL A 1 83 ? -4.315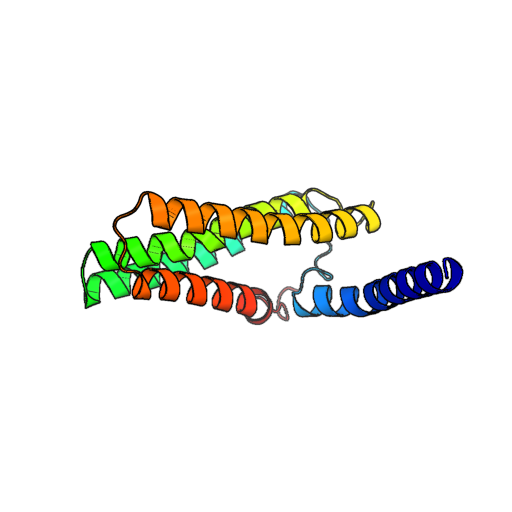 1.542 -4.792 1.00 86.00 83 VAL A C 1
ATOM 658 O O . VAL A 1 83 ? -4.134 0.981 -5.879 1.00 86.00 83 VAL A O 1
ATOM 661 N N . PRO A 1 84 ? -3.706 2.716 -4.511 1.00 83.50 84 PRO A N 1
ATOM 662 C CA . PRO A 1 84 ? -2.822 3.372 -5.475 1.00 83.50 84 PRO A CA 1
ATOM 663 C C . PRO A 1 84 ? -1.610 2.523 -5.835 1.00 83.50 84 PRO A C 1
ATOM 665 O O . PRO A 1 84 ? -1.146 2.577 -6.971 1.00 83.50 84 PRO A O 1
ATOM 668 N N . HIS A 1 85 ? -1.104 1.722 -4.895 1.00 81.69 85 HIS A N 1
ATOM 669 C CA . HIS A 1 85 ? 0.003 0.819 -5.173 1.00 81.69 85 HIS A CA 1
ATOM 670 C C . HIS A 1 85 ? -0.382 -0.278 -6.160 1.00 81.69 85 HIS A C 1
ATOM 672 O O . HIS A 1 85 ? 0.325 -0.481 -7.136 1.00 81.69 8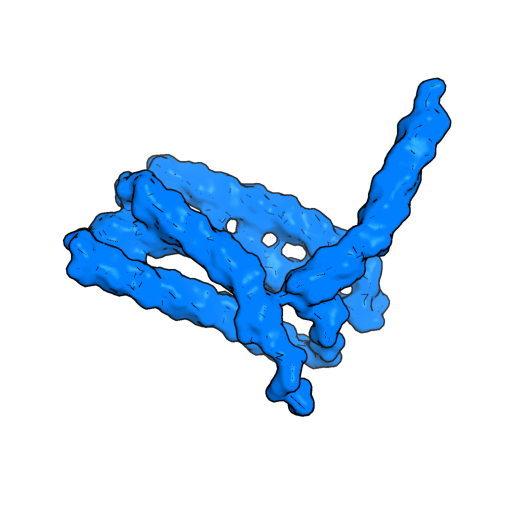5 HIS A O 1
ATOM 678 N N . SER A 1 86 ? -1.535 -0.913 -5.969 1.00 79.38 86 SER A N 1
ATOM 679 C CA . SER A 1 86 ? -2.020 -1.970 -6.863 1.00 79.38 86 SER A CA 1
ATOM 680 C C . SER A 1 86 ? -2.259 -1.451 -8.281 1.00 79.38 86 SER A C 1
ATOM 682 O O . SER A 1 86 ? -1.865 -2.088 -9.260 1.00 79.38 86 SER A O 1
ATOM 684 N N . LEU A 1 87 ? -2.840 -0.251 -8.398 1.00 80.06 87 LEU A N 1
ATOM 685 C CA . LEU A 1 87 ? -3.034 0.423 -9.682 1.00 80.06 87 LEU A CA 1
ATOM 686 C C . LEU A 1 87 ? -1.703 0.803 -10.340 1.00 80.06 87 LEU A C 1
ATOM 688 O O . LEU A 1 87 ? -1.542 0.604 -11.543 1.00 80.06 87 LEU A O 1
ATOM 692 N N . PHE A 1 88 ? -0.733 1.292 -9.562 1.00 79.50 88 PHE A N 1
ATOM 693 C CA . PHE A 1 88 ? 0.623 1.567 -10.041 1.00 79.50 88 PHE A CA 1
ATOM 694 C C . PHE A 1 88 ? 1.296 0.305 -10.578 1.00 79.50 88 PHE A C 1
ATOM 696 O O . PHE A 1 88 ? 1.798 0.295 -11.699 1.00 79.50 88 PHE A O 1
ATOM 703 N N . THR A 1 89 ? 1.265 -0.774 -9.802 1.00 73.69 89 THR A N 1
ATOM 704 C CA . THR A 1 89 ? 1.851 -2.061 -10.161 1.00 73.69 89 THR A CA 1
ATOM 705 C C . THR A 1 89 ? 1.226 -2.601 -11.454 1.00 73.69 89 THR A C 1
ATOM 707 O O . THR A 1 89 ? 1.949 -3.006 -12.364 1.00 73.69 89 THR A O 1
ATOM 710 N N . TRP A 1 90 ? -0.101 -2.529 -11.597 1.00 73.94 90 TRP A N 1
ATOM 711 C CA . TRP A 1 90 ? -0.784 -2.893 -12.842 1.00 73.94 90 TRP A CA 1
ATOM 712 C C . TRP A 1 90 ? -0.373 -2.007 -14.030 1.00 73.94 90 TRP A C 1
ATOM 714 O O . TRP A 1 90 ? -0.124 -2.517 -15.124 1.00 73.94 90 TRP A O 1
ATOM 724 N N . TYR A 1 91 ? -0.258 -0.693 -13.819 1.00 74.75 91 TYR A N 1
ATOM 725 C CA . TYR A 1 91 ? 0.122 0.265 -14.859 1.00 74.75 91 TYR A CA 1
ATOM 726 C C . TYR A 1 91 ? 1.562 0.057 -15.355 1.00 74.75 91 TYR A C 1
ATOM 728 O O . TYR A 1 91 ? 1.808 0.095 -16.560 1.00 74.75 91 TYR A O 1
ATOM 736 N N . VAL A 1 92 ? 2.501 -0.218 -14.445 1.00 68.38 92 VAL A N 1
ATOM 737 C CA . VAL A 1 92 ? 3.914 -0.475 -14.770 1.00 68.38 92 VAL A CA 1
ATOM 738 C C . VAL A 1 92 ? 4.085 -1.804 -15.508 1.00 68.38 92 VAL A C 1
ATOM 740 O O . VAL A 1 92 ? 4.740 -1.850 -16.548 1.00 68.38 92 VAL A O 1
ATOM 743 N N . PHE A 1 93 ? 3.449 -2.883 -15.038 1.00 67.44 93 PHE A N 1
ATOM 744 C CA . PHE A 1 93 ? 3.584 -4.207 -15.665 1.00 67.44 93 PHE A CA 1
ATOM 745 C C . PHE A 1 93 ? 2.784 -4.390 -16.958 1.00 67.44 93 PHE A C 1
ATOM 747 O O . PHE A 1 93 ? 2.917 -5.427 -17.622 1.00 67.44 93 PHE A O 1
ATOM 754 N N . ARG A 1 94 ? 1.979 -3.396 -17.356 1.00 69.44 94 ARG A N 1
ATOM 755 C CA . ARG A 1 94 ? 1.298 -3.402 -18.655 1.00 69.44 94 ARG A CA 1
ATOM 756 C C . ARG A 1 94 ? 2.286 -3.395 -19.823 1.00 69.44 94 ARG A C 1
ATOM 758 O O . ARG A 1 94 ? 1.974 -3.956 -20.873 1.00 69.44 94 ARG A O 1
ATOM 765 N N . PHE A 1 95 ? 3.469 -2.806 -19.650 1.00 64.25 95 PHE A N 1
ATOM 766 C CA . PHE A 1 95 ? 4.501 -2.764 -20.682 1.00 64.25 95 PHE A CA 1
ATOM 767 C C . PHE A 1 95 ? 5.512 -3.906 -20.519 1.00 64.25 95 PHE A C 1
ATOM 769 O O . PHE A 1 95 ? 5.897 -4.299 -19.421 1.00 64.25 95 PHE A O 1
ATOM 776 N N . ARG A 1 96 ? 5.923 -4.480 -21.651 1.00 58.28 96 ARG A N 1
ATOM 777 C CA . ARG A 1 96 ? 6.925 -5.545 -21.737 1.00 58.28 96 ARG A CA 1
ATOM 778 C C . ARG A 1 96 ? 8.329 -4.945 -21.640 1.00 58.28 96 ARG A C 1
ATOM 780 O O . ARG A 1 96 ? 8.767 -4.276 -22.574 1.00 58.28 96 ARG A O 1
ATOM 787 N N . ALA A 1 97 ? 9.011 -5.180 -20.517 1.00 58.81 97 ALA A N 1
ATOM 788 C CA . ALA A 1 97 ? 10.393 -4.735 -20.298 1.00 58.81 97 ALA A CA 1
ATOM 789 C C . ALA A 1 97 ? 11.378 -5.348 -21.305 1.00 58.81 97 ALA A C 1
ATOM 791 O O . ALA A 1 97 ? 12.375 -4.721 -21.644 1.00 58.81 97 ALA A O 1
ATOM 792 N N . ASP A 1 98 ? 11.038 -6.531 -21.815 1.00 55.41 98 ASP A N 1
ATOM 793 C CA . ASP A 1 98 ? 11.751 -7.304 -22.827 1.00 55.41 98 ASP A CA 1
ATOM 794 C C . ASP A 1 98 ? 11.736 -6.660 -24.224 1.00 55.41 98 ASP A C 1
ATOM 796 O O . ASP A 1 98 ? 12.737 -6.718 -24.930 1.00 55.41 98 ASP A O 1
ATOM 800 N N . LEU A 1 99 ? 10.634 -6.012 -24.620 1.00 59.06 99 LEU A N 1
ATOM 801 C CA . LEU A 1 99 ? 10.498 -5.410 -25.956 1.00 59.06 99 LEU A CA 1
ATOM 802 C C . LEU A 1 99 ? 10.780 -3.905 -25.971 1.00 59.06 99 LEU A C 1
ATOM 804 O O . LEU A 1 99 ? 11.306 -3.388 -26.953 1.00 59.06 99 LEU A O 1
ATOM 808 N N . HIS A 1 100 ? 10.423 -3.187 -24.902 1.00 64.12 100 HIS A N 1
ATOM 809 C CA . HIS A 1 100 ? 10.509 -1.726 -24.869 1.00 64.12 100 HIS A CA 1
ATOM 810 C C . HIS A 1 100 ? 10.918 -1.202 -23.480 1.00 64.12 100 HIS A C 1
ATOM 812 O O . HIS A 1 100 ? 10.079 -0.658 -22.750 1.00 64.12 100 HIS A O 1
ATOM 818 N N . PRO A 1 101 ? 12.206 -1.306 -23.105 1.00 61.34 101 PRO A N 1
ATOM 819 C CA . PRO A 1 101 ? 12.691 -0.871 -21.791 1.00 61.34 101 PRO A CA 1
ATOM 820 C C . PRO A 1 101 ? 12.466 0.631 -21.540 1.00 61.34 101 PRO A C 1
ATOM 822 O O . PRO A 1 101 ? 12.136 1.040 -20.427 1.00 61.34 101 PRO A O 1
ATOM 825 N N . GLU A 1 102 ? 12.549 1.461 -22.584 1.00 68.06 102 GLU A N 1
ATOM 826 C CA . GLU A 1 102 ? 12.317 2.910 -22.491 1.00 68.06 102 GLU A CA 1
ATOM 827 C C . GLU A 1 102 ? 10.863 3.259 -22.129 1.00 68.06 102 GLU A C 1
ATOM 829 O O . GLU A 1 102 ? 10.604 4.202 -21.374 1.00 68.06 102 GLU A O 1
ATOM 834 N N . LEU A 1 103 ? 9.899 2.473 -22.626 1.00 66.75 103 LEU A N 1
ATOM 835 C CA . LEU A 1 103 ? 8.479 2.653 -22.316 1.00 66.75 103 LEU A CA 1
ATOM 836 C C . LEU A 1 103 ? 8.165 2.240 -20.877 1.00 66.75 103 LEU A C 1
ATOM 838 O O . LEU A 1 103 ? 7.373 2.915 -20.216 1.00 66.75 103 LEU A O 1
ATOM 842 N N . VAL A 1 104 ? 8.824 1.194 -20.365 1.00 65.56 104 VAL A N 1
ATOM 843 C CA . VAL A 1 104 ? 8.698 0.795 -18.956 1.00 65.56 104 VAL A CA 1
ATOM 844 C C . VAL A 1 104 ? 9.218 1.901 -18.046 1.00 65.56 104 VAL A C 1
ATOM 846 O O . VAL A 1 104 ? 8.478 2.342 -17.169 1.00 65.56 104 VAL A O 1
ATOM 849 N N . LEU A 1 105 ? 10.413 2.440 -18.305 1.00 64.06 105 LEU A N 1
ATOM 850 C CA . LEU A 1 105 ? 10.955 3.573 -17.542 1.00 64.06 105 LEU A CA 1
ATOM 851 C C . LEU A 1 105 ? 10.012 4.781 -17.541 1.00 64.06 105 LEU A C 1
ATOM 853 O O . LEU A 1 105 ? 9.754 5.371 -16.491 1.00 64.06 105 LEU A O 1
ATOM 857 N N . LYS A 1 106 ? 9.440 5.125 -18.699 1.00 70.81 106 LYS A N 1
ATOM 858 C CA . LYS A 1 106 ? 8.470 6.223 -18.807 1.00 70.81 106 LYS A CA 1
ATOM 859 C C . LYS A 1 106 ? 7.187 5.941 -18.018 1.00 70.81 106 LYS A C 1
ATOM 861 O O . LYS A 1 106 ? 6.610 6.864 -17.440 1.00 70.81 106 LYS A O 1
ATOM 866 N N . SER A 1 107 ? 6.738 4.685 -17.989 1.00 66.81 107 SER A N 1
ATOM 867 C CA . SER A 1 107 ? 5.562 4.257 -17.226 1.00 66.81 107 SER A CA 1
ATOM 868 C C . SER A 1 107 ? 5.800 4.263 -15.715 1.00 66.81 107 SER A C 1
ATOM 870 O O . SER A 1 107 ? 4.916 4.708 -14.993 1.00 66.81 107 SER A O 1
ATOM 872 N N . VAL A 1 108 ? 6.996 3.887 -15.246 1.00 68.56 108 VAL A N 1
ATOM 873 C CA . VAL A 1 108 ? 7.401 3.984 -13.833 1.00 68.56 108 VAL A CA 1
ATOM 874 C C . VAL A 1 108 ? 7.392 5.440 -13.387 1.00 68.56 108 VAL A C 1
ATOM 876 O O . VAL A 1 108 ? 6.737 5.770 -12.406 1.00 68.56 108 VAL A O 1
ATOM 879 N N . TYR A 1 109 ? 8.010 6.330 -14.165 1.00 69.75 109 TYR A N 1
ATOM 880 C CA . TYR A 1 109 ? 8.072 7.756 -13.842 1.00 69.75 109 TYR A CA 1
ATOM 881 C C . TYR A 1 109 ? 6.688 8.403 -13.728 1.00 69.75 109 TYR A C 1
ATOM 883 O O . TYR A 1 109 ? 6.390 9.114 -12.770 1.00 69.75 109 TYR A O 1
ATOM 891 N N . ARG A 1 110 ? 5.812 8.139 -14.706 1.00 72.06 110 ARG A N 1
ATOM 892 C CA . ARG A 1 110 ? 4.420 8.613 -14.656 1.00 72.06 110 ARG A CA 1
ATOM 893 C C . ARG A 1 110 ? 3.629 7.939 -13.545 1.00 72.06 110 ARG A C 1
ATOM 895 O O . ARG A 1 110 ? 2.778 8.580 -12.935 1.00 72.06 110 ARG A O 1
ATOM 902 N N . GLY A 1 111 ? 3.898 6.662 -13.311 1.00 69.25 111 GLY A N 1
ATOM 903 C CA . GLY A 1 111 ? 3.230 5.849 -12.316 1.00 69.25 111 GLY A CA 1
ATOM 904 C C . GLY A 1 111 ? 3.524 6.318 -10.894 1.00 69.25 111 GLY A C 1
ATOM 905 O O . GLY A 1 111 ? 2.596 6.378 -10.095 1.00 69.25 111 GLY A O 1
ATOM 906 N N . GLU A 1 112 ? 4.763 6.698 -10.573 1.00 72.12 112 GLU A N 1
ATOM 907 C CA . GLU A 1 112 ? 5.105 7.193 -9.236 1.00 72.12 112 GLU A CA 1
ATOM 908 C C . GLU A 1 112 ? 4.337 8.474 -8.915 1.00 72.12 112 GLU A C 1
ATOM 910 O O . GLU A 1 112 ? 3.694 8.566 -7.869 1.00 72.12 112 GLU A O 1
ATOM 915 N N . SER A 1 113 ? 4.307 9.434 -9.845 1.00 75.38 113 SER A N 1
ATOM 916 C CA . SER A 1 113 ? 3.506 10.650 -9.674 1.00 75.38 113 SER A CA 1
ATOM 917 C C . SER A 1 113 ? 2.008 10.342 -9.552 1.00 75.38 113 SER A C 1
ATOM 919 O O . SER A 1 113 ? 1.336 10.909 -8.694 1.00 75.38 113 SER A O 1
ATOM 921 N N . LEU A 1 114 ? 1.486 9.409 -10.359 1.00 78.56 114 LEU A N 1
ATOM 922 C CA . LEU A 1 114 ? 0.090 8.957 -10.281 1.00 78.56 114 LEU A CA 1
ATOM 923 C C . LEU A 1 114 ? -0.241 8.307 -8.935 1.00 78.56 114 LEU A C 1
ATOM 925 O O . LEU A 1 114 ? -1.312 8.557 -8.391 1.00 78.56 114 LEU A O 1
ATOM 929 N N . LYS A 1 115 ? 0.675 7.511 -8.378 1.00 80.25 115 LYS A N 1
ATOM 930 C CA . LYS A 1 115 ? 0.522 6.847 -7.080 1.00 80.25 115 LYS A CA 1
ATOM 931 C C . LYS A 1 115 ? 0.389 7.868 -5.954 1.00 80.25 115 LYS A C 1
ATOM 933 O O . LYS A 1 115 ? -0.526 7.750 -5.143 1.00 80.25 115 LYS A O 1
ATOM 938 N N . PHE A 1 116 ? 1.262 8.876 -5.920 1.00 82.06 116 PHE A N 1
ATOM 939 C CA . PHE A 1 116 ? 1.183 9.943 -4.918 1.00 82.06 116 PHE A CA 1
ATOM 940 C C . PHE A 1 116 ? -0.066 10.811 -5.092 1.00 82.06 116 PHE A C 1
ATOM 942 O O . PHE A 1 116 ? -0.691 11.181 -4.100 1.00 82.06 116 PHE A O 1
ATOM 949 N N . LEU A 1 117 ? -0.472 11.088 -6.333 1.00 87.19 117 LEU A N 1
ATOM 950 C CA . LEU A 1 117 ? -1.674 11.871 -6.614 1.00 87.19 117 LEU A CA 1
ATOM 951 C C . LEU A 1 117 ? -2.955 11.125 -6.210 1.00 87.19 117 LEU A C 1
ATOM 953 O O . LEU A 1 117 ? -3.824 11.715 -5.571 1.00 87.19 117 LEU A O 1
ATOM 957 N N . LEU A 1 118 ? -3.058 9.824 -6.510 1.00 86.38 118 LEU A N 1
ATOM 958 C CA . LEU A 1 118 ? -4.175 9.000 -6.037 1.00 86.38 118 LEU A CA 1
ATOM 959 C C . LEU A 1 118 ? -4.175 8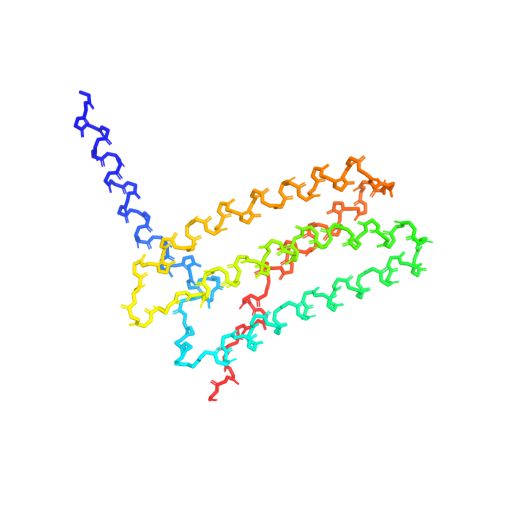.873 -4.515 1.00 86.38 118 LEU A C 1
ATOM 961 O O . LEU A 1 118 ? -5.238 8.979 -3.916 1.00 86.38 118 LEU A O 1
ATOM 965 N N . LEU A 1 119 ? -3.012 8.666 -3.888 1.00 88.12 119 LEU A N 1
ATOM 966 C CA . LEU A 1 119 ? -2.903 8.623 -2.429 1.00 88.12 119 LEU A CA 1
ATOM 967 C C . LEU A 1 119 ? -3.453 9.915 -1.813 1.00 88.12 119 LEU A C 1
ATOM 969 O O . LEU A 1 119 ? -4.311 9.856 -0.939 1.00 88.12 119 LEU A O 1
ATOM 973 N N . ALA A 1 120 ? -3.011 11.076 -2.304 1.00 87.31 120 ALA A N 1
ATOM 974 C CA . ALA A 1 120 ? -3.486 12.371 -1.825 1.00 87.31 120 ALA A CA 1
ATOM 975 C C . ALA A 1 120 ? -5.004 12.536 -2.015 1.00 87.31 120 ALA A C 1
ATOM 977 O O . ALA A 1 120 ? -5.691 13.000 -1.104 1.00 87.31 120 ALA A O 1
ATOM 978 N N . LEU A 1 121 ? -5.544 12.107 -3.161 1.00 89.19 121 LEU A N 1
ATOM 979 C CA . LEU A 1 121 ? -6.979 12.154 -3.444 1.00 89.19 121 LEU A CA 1
ATOM 980 C C . LEU A 1 121 ? -7.787 11.234 -2.510 1.00 89.19 121 LEU A C 1
ATOM 982 O O . LEU A 1 121 ? -8.822 11.645 -1.982 1.00 89.19 121 LEU A O 1
ATOM 986 N N . LEU A 1 122 ? -7.319 10.005 -2.276 1.00 86.81 122 LEU A N 1
ATOM 987 C CA . LEU A 1 122 ? -7.966 9.049 -1.372 1.00 86.81 122 LEU A CA 1
ATOM 988 C C . LEU A 1 122 ? -7.929 9.542 0.078 1.00 86.81 122 LEU A C 1
ATOM 990 O O . LEU A 1 122 ? -8.939 9.488 0.771 1.00 86.81 122 LEU A O 1
ATOM 994 N N . VAL A 1 123 ? -6.803 10.099 0.521 1.00 87.81 123 VAL A N 1
ATOM 995 C CA . VAL A 1 123 ? -6.681 10.678 1.865 1.00 87.81 123 VAL A CA 1
ATOM 996 C C . VAL A 1 123 ? -7.615 11.878 2.032 1.00 87.81 123 VAL A C 1
ATOM 998 O O . VAL A 1 123 ? -8.340 11.956 3.022 1.00 87.81 123 VAL A O 1
ATOM 1001 N N . ALA A 1 124 ? -7.659 12.788 1.054 1.00 87.75 124 ALA A N 1
ATOM 1002 C CA . ALA A 1 124 ? -8.548 13.948 1.092 1.00 87.75 124 ALA A CA 1
ATOM 1003 C C . ALA A 1 124 ? -10.032 13.542 1.114 1.00 87.75 124 ALA A C 1
ATOM 1005 O O . ALA A 1 124 ? -10.831 14.110 1.859 1.00 87.75 124 ALA A O 1
ATOM 1006 N N . THR A 1 125 ? -10.410 12.537 0.321 1.00 86.69 125 THR A N 1
ATOM 1007 C CA . THR A 1 125 ? -11.788 12.026 0.293 1.00 86.69 125 THR A CA 1
ATOM 1008 C C . THR A 1 125 ? -12.154 11.273 1.570 1.00 86.69 125 THR A C 1
ATOM 1010 O O . THR A 1 125 ? -13.268 11.469 2.060 1.00 86.69 125 THR A O 1
ATOM 1013 N N . ALA A 1 126 ? -11.233 10.494 2.146 1.00 84.38 126 ALA A N 1
ATOM 1014 C CA . ALA A 1 126 ? -11.423 9.804 3.419 1.00 84.38 126 ALA A CA 1
ATOM 1015 C C . ALA A 1 126 ? -11.635 10.797 4.571 1.00 84.38 126 ALA A C 1
ATOM 1017 O O . ALA A 1 126 ? -12.617 10.675 5.299 1.00 84.38 126 ALA A O 1
ATOM 1018 N N . LEU A 1 127 ? -10.785 11.823 4.681 1.00 84.44 127 LEU A N 1
ATOM 1019 C CA . LEU A 1 127 ? -10.911 12.871 5.701 1.00 84.44 127 LEU A CA 1
ATOM 1020 C C . LEU A 1 127 ? -12.211 13.677 5.571 1.00 84.44 127 LEU A C 1
ATOM 1022 O O . LEU A 1 127 ? -12.753 14.124 6.575 1.00 84.44 127 LEU A O 1
ATOM 1026 N N . LYS A 1 128 ? -12.719 13.860 4.346 1.00 85.31 128 LYS A N 1
ATOM 1027 C CA . LYS A 1 128 ? -13.953 14.616 4.097 1.00 85.31 128 LYS A CA 1
ATOM 1028 C C . LYS A 1 128 ? -15.230 13.835 4.433 1.00 85.31 128 LYS A C 1
ATOM 1030 O O . LYS A 1 128 ? -16.193 14.449 4.880 1.00 85.31 128 LYS A O 1
ATOM 1035 N N . HIS A 1 129 ? -15.280 12.530 4.159 1.00 77.12 129 HIS A N 1
ATOM 1036 C CA . HIS A 1 129 ? -16.540 11.767 4.196 1.00 77.12 129 HIS A CA 1
ATOM 1037 C C . HIS A 1 129 ? -16.653 10.779 5.359 1.00 77.12 129 HIS A C 1
ATOM 1039 O O . HIS A 1 129 ? -17.766 10.367 5.681 1.00 77.12 129 HIS A O 1
ATOM 1045 N N . ALA A 1 130 ? -15.544 10.359 5.971 1.00 77.94 130 ALA A N 1
ATOM 1046 C CA . ALA A 1 130 ? -15.574 9.330 7.002 1.00 77.94 130 ALA A CA 1
ATOM 1047 C C . ALA A 1 130 ? -15.432 9.926 8.409 1.00 77.94 130 ALA A C 1
ATOM 1049 O O . ALA A 1 130 ? -14.592 10.787 8.663 1.00 77.94 130 ALA A O 1
ATOM 1050 N N . LEU A 1 131 ? -16.232 9.408 9.346 1.00 78.25 131 LEU A N 1
ATOM 1051 C CA . LEU A 1 131 ? -16.016 9.621 10.774 1.00 78.25 131 LEU A CA 1
ATOM 1052 C C . LEU A 1 131 ? -14.799 8.781 11.190 1.00 78.25 131 LEU A C 1
ATOM 1054 O O . LEU A 1 131 ? -14.870 7.551 11.234 1.00 78.25 131 LEU A O 1
ATOM 1058 N N . LEU A 1 132 ? -13.669 9.447 11.419 1.00 84.12 132 LEU A N 1
ATOM 1059 C CA . LEU A 1 132 ? -12.364 8.818 11.618 1.00 84.12 132 LEU A CA 1
ATOM 1060 C C . LEU A 1 132 ? -11.745 9.278 12.932 1.00 84.12 132 LEU A C 1
ATOM 1062 O O . LEU A 1 132 ? -11.879 10.441 13.306 1.00 84.12 132 LEU A O 1
ATOM 1066 N N . ILE A 1 133 ? -10.985 8.395 13.580 1.00 86.44 133 ILE A N 1
ATOM 1067 C CA . ILE A 1 133 ? -10.032 8.810 14.613 1.00 86.44 133 ILE A CA 1
ATOM 1068 C C . ILE A 1 133 ? -8.712 9.143 13.905 1.00 86.44 133 ILE A C 1
ATOM 1070 O O . ILE A 1 133 ? -8.057 8.219 13.407 1.00 86.44 133 ILE A O 1
ATOM 1074 N N . PRO A 1 134 ? -8.293 10.424 13.844 1.00 84.12 134 PRO A N 1
ATOM 1075 C CA . PRO A 1 134 ? -7.182 10.848 12.991 1.00 84.12 134 PRO A CA 1
ATOM 1076 C C . PRO A 1 134 ? -5.877 10.110 13.291 1.00 84.12 134 PRO A C 1
ATOM 1078 O O . PRO A 1 134 ? -5.201 9.653 12.374 1.00 84.12 134 PRO A O 1
ATOM 1081 N N . TRP A 1 135 ? -5.546 9.919 14.571 1.00 85.50 135 TRP A N 1
ATOM 1082 C CA . TRP A 1 135 ? -4.285 9.284 14.967 1.00 85.50 135 TRP A CA 1
ATOM 1083 C C . TRP A 1 135 ? -4.189 7.818 14.517 1.00 85.50 135 TRP A C 1
ATOM 1085 O O . TRP A 1 135 ? -3.140 7.364 14.065 1.00 85.50 135 TRP A O 1
ATOM 1095 N N . LEU A 1 136 ? -5.304 7.085 14.574 1.00 87.31 136 LEU A N 1
ATOM 1096 C CA . LEU A 1 136 ? -5.400 5.694 14.122 1.00 87.31 136 LEU A CA 1
ATOM 1097 C C . LEU A 1 136 ? -5.400 5.592 12.592 1.00 87.31 136 LEU A C 1
ATOM 1099 O O . LEU A 1 136 ? -4.762 4.702 12.033 1.00 87.31 136 LEU A O 1
ATOM 1103 N N . PHE A 1 137 ? -6.061 6.531 11.910 1.00 88.81 137 PHE A N 1
ATOM 1104 C CA . PHE A 1 137 ? -6.019 6.633 10.451 1.00 88.81 137 PHE A CA 1
ATOM 1105 C C . PHE A 1 137 ? -4.586 6.851 9.942 1.00 88.81 137 PHE A C 1
ATOM 1107 O O . PHE A 1 137 ? -4.111 6.099 9.090 1.00 88.81 137 PHE A O 1
ATOM 1114 N N . PHE A 1 138 ? -3.868 7.829 10.505 1.00 88.94 138 PHE A N 1
ATOM 1115 C CA . PHE A 1 138 ? -2.468 8.072 10.154 1.00 88.94 138 PHE A CA 1
ATOM 1116 C C . PHE A 1 138 ? -1.561 6.901 10.550 1.00 88.94 138 PHE A C 1
ATOM 1118 O O . PHE A 1 138 ? -0.666 6.559 9.782 1.00 88.94 138 PHE A O 1
ATOM 1125 N N . GLY A 1 139 ? -1.820 6.235 11.680 1.00 89.31 139 GLY A N 1
ATOM 1126 C CA . GLY A 1 139 ? -1.102 5.020 12.075 1.00 89.31 139 GLY A CA 1
ATOM 1127 C C . GLY A 1 139 ? -1.215 3.902 11.034 1.00 89.31 139 GLY A C 1
ATOM 1128 O O . GLY A 1 139 ? -0.200 3.351 10.611 1.00 89.31 139 GLY A O 1
ATOM 1129 N N . GLY A 1 140 ? -2.431 3.620 10.552 1.00 87.81 140 GLY A N 1
ATOM 1130 C CA . GLY A 1 140 ? -2.662 2.646 9.479 1.00 87.81 140 GLY A CA 1
ATOM 1131 C C . GLY A 1 140 ? -2.004 3.042 8.151 1.00 87.81 140 GLY A C 1
ATOM 1132 O O . GLY A 1 140 ? -1.437 2.194 7.462 1.00 87.81 140 GLY A O 1
ATOM 1133 N N . LEU A 1 141 ? -2.018 4.335 7.817 1.00 89.00 141 LEU A N 1
ATOM 1134 C CA . LEU A 1 141 ? -1.382 4.877 6.614 1.00 89.00 141 LEU A CA 1
ATOM 1135 C C . LEU A 1 141 ? 0.144 4.711 6.657 1.00 89.00 141 LEU A C 1
ATOM 1137 O O . LEU A 1 141 ? 0.739 4.187 5.716 1.00 89.00 141 LEU A O 1
ATOM 1141 N N . VAL A 1 142 ? 0.781 5.109 7.761 1.00 89.12 142 VAL A N 1
ATOM 1142 C CA . VAL A 1 142 ? 2.233 4.973 7.955 1.00 89.12 142 VAL A CA 1
ATOM 1143 C C . VAL A 1 142 ? 2.638 3.503 7.971 1.00 89.12 142 VAL A C 1
ATOM 1145 O O . VAL A 1 142 ? 3.604 3.135 7.307 1.00 89.12 142 VAL A O 1
ATOM 1148 N N . PHE A 1 143 ? 1.872 2.645 8.648 1.00 88.44 143 PHE A N 1
ATOM 1149 C CA . PHE A 1 143 ? 2.113 1.205 8.643 1.00 88.44 143 PHE A CA 1
ATOM 1150 C C . PHE A 1 143 ? 2.101 0.629 7.223 1.00 88.44 143 PHE A C 1
ATOM 1152 O O . PHE A 1 143 ? 3.020 -0.094 6.846 1.00 88.44 143 PHE A O 1
ATOM 1159 N N . ALA A 1 144 ? 1.108 0.986 6.404 1.00 86.69 144 ALA A N 1
ATOM 1160 C CA . ALA A 1 144 ? 1.023 0.511 5.027 1.00 86.69 144 ALA A CA 1
ATOM 1161 C C . ALA A 1 144 ? 2.180 1.024 4.148 1.00 86.69 144 ALA A C 1
ATOM 1163 O O . ALA A 1 144 ? 2.676 0.283 3.297 1.00 86.69 144 ALA A O 1
ATOM 1164 N N . LEU A 1 145 ? 2.651 2.258 4.368 1.00 85.50 145 LEU A N 1
ATOM 1165 C CA . LEU A 1 145 ? 3.840 2.793 3.691 1.00 85.50 145 LEU A CA 1
ATOM 1166 C C . LEU A 1 145 ? 5.114 2.037 4.088 1.00 85.50 145 LEU A C 1
ATOM 1168 O O . LEU A 1 145 ? 5.909 1.684 3.217 1.00 85.50 145 LEU A O 1
ATOM 1172 N N . ILE A 1 146 ? 5.289 1.750 5.380 1.00 85.00 146 ILE A N 1
ATOM 1173 C CA . ILE A 1 146 ? 6.421 0.968 5.895 1.00 85.00 146 ILE A CA 1
ATOM 1174 C C . ILE A 1 146 ? 6.378 -0.449 5.323 1.00 85.00 146 ILE A C 1
ATOM 1176 O O . ILE A 1 146 ? 7.375 -0.921 4.784 1.00 85.00 146 ILE A O 1
ATOM 1180 N N . LEU A 1 147 ? 5.216 -1.106 5.360 1.00 81.88 147 LEU A N 1
ATOM 1181 C CA . LEU A 1 147 ? 5.031 -2.447 4.810 1.00 81.88 147 LEU A CA 1
ATOM 1182 C C . LEU A 1 147 ? 5.407 -2.489 3.325 1.00 81.88 147 LEU A C 1
ATOM 1184 O O . LEU A 1 147 ? 6.096 -3.398 2.880 1.00 81.88 147 LEU A O 1
ATOM 1188 N N . GLN A 1 148 ? 5.014 -1.473 2.562 1.00 77.12 148 GLN A N 1
ATOM 1189 C CA . GLN A 1 148 ? 5.359 -1.353 1.151 1.00 77.12 148 GLN A CA 1
ATOM 1190 C C . GLN A 1 148 ? 6.856 -1.125 0.906 1.00 77.12 148 GLN A C 1
ATOM 1192 O O . GLN A 1 148 ? 7.385 -1.630 -0.082 1.00 77.12 148 GLN A O 1
ATOM 1197 N N . ALA A 1 149 ? 7.538 -0.397 1.791 1.00 74.88 149 ALA A N 1
ATOM 1198 C CA . ALA A 1 149 ? 8.989 -0.243 1.740 1.00 74.88 149 ALA A CA 1
ATOM 1199 C C . ALA A 1 149 ? 9.721 -1.549 2.101 1.00 74.88 149 ALA A C 1
ATOM 1201 O O . ALA A 1 149 ? 10.757 -1.853 1.516 1.00 74.88 149 ALA A O 1
ATOM 1202 N N . LEU A 1 150 ? 9.159 -2.344 3.017 1.00 70.06 150 LEU A N 1
ATOM 1203 C CA . LEU A 1 150 ? 9.688 -3.648 3.421 1.00 70.06 150 LEU A CA 1
ATOM 1204 C C . LEU A 1 150 ? 9.336 -4.784 2.459 1.00 70.06 150 LEU A C 1
ATOM 1206 O O . LEU A 1 150 ? 10.021 -5.800 2.480 1.00 70.06 150 LEU A O 1
ATOM 1210 N N . LEU A 1 151 ? 8.317 -4.636 1.606 1.00 67.44 151 LEU A N 1
ATOM 1211 C CA . LEU A 1 151 ? 7.896 -5.678 0.667 1.00 67.44 151 LEU A CA 1
ATOM 1212 C C . LEU A 1 151 ? 9.051 -6.234 -0.178 1.00 67.44 151 LEU A C 1
ATOM 1214 O O . LEU A 1 151 ? 9.218 -7.444 -0.154 1.00 67.44 151 LEU A O 1
ATOM 1218 N N . PRO A 1 152 ? 9.862 -5.426 -0.888 1.00 58.94 152 PRO A N 1
ATOM 1219 C CA . PRO A 1 152 ? 10.965 -5.957 -1.690 1.00 58.94 152 PRO A CA 1
ATOM 1220 C C . PRO A 1 152 ? 12.086 -6.585 -0.853 1.00 58.94 152 PRO A C 1
ATOM 1222 O O . PRO A 1 152 ? 12.785 -7.453 -1.356 1.00 58.94 152 PRO A O 1
ATOM 1225 N N . ILE A 1 153 ? 12.234 -6.203 0.419 1.00 62.12 153 ILE A N 1
ATOM 1226 C CA . ILE A 1 153 ? 13.204 -6.810 1.345 1.00 62.12 153 ILE A CA 1
ATOM 1227 C C . ILE A 1 153 ? 12.682 -8.157 1.857 1.00 62.12 153 ILE A C 1
ATOM 1229 O O . ILE A 1 153 ? 13.436 -9.118 1.945 1.00 62.12 153 ILE A O 1
ATOM 1233 N N . LEU A 1 154 ? 11.386 -8.243 2.159 1.00 57.69 154 LEU A N 1
ATOM 1234 C CA . LEU A 1 154 ? 10.724 -9.468 2.608 1.00 57.69 154 LEU A CA 1
ATOM 1235 C C . LEU A 1 154 ? 10.519 -10.468 1.459 1.00 57.69 154 LEU A C 1
ATOM 1237 O O . LEU A 1 154 ? 10.495 -11.673 1.682 1.00 57.69 154 LEU A O 1
ATOM 1241 N N . ILE A 1 155 ? 10.360 -9.956 0.236 1.00 55.81 155 ILE A N 1
ATOM 1242 C CA . ILE A 1 155 ? 10.230 -10.726 -1.007 1.00 55.81 155 ILE A CA 1
ATOM 1243 C C . ILE A 1 155 ? 11.578 -10.972 -1.688 1.00 55.81 155 ILE A C 1
ATOM 1245 O O . ILE A 1 155 ? 11.568 -11.730 -2.645 1.00 55.81 155 ILE A O 1
ATOM 1249 N N . ASN A 1 156 ? 12.706 -10.420 -1.212 1.00 52.78 156 ASN A N 1
ATOM 1250 C CA . ASN A 1 156 ? 14.069 -10.802 -1.623 1.00 52.78 156 ASN A CA 1
ATOM 1251 C C . ASN A 1 156 ? 14.221 -12.331 -1.436 1.00 52.78 156 ASN A C 1
ATOM 1253 O O . ASN A 1 156 ? 14.480 -12.780 -0.326 1.00 52.78 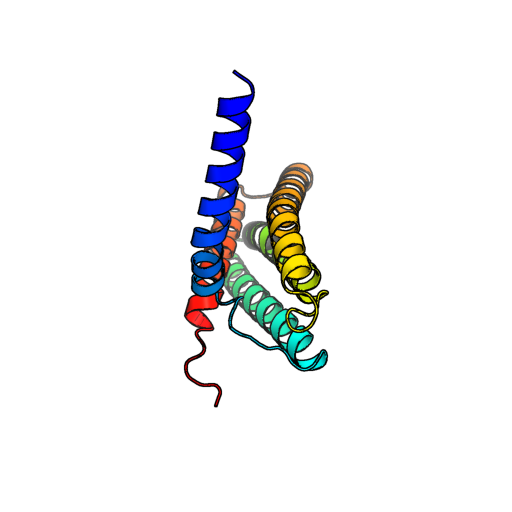156 ASN A O 1
ATOM 1257 N N . TYR A 1 157 ? 13.802 -13.204 -2.361 1.00 50.25 157 TYR A N 1
ATOM 1258 C CA . TYR A 1 157 ? 14.196 -13.443 -3.765 1.00 50.25 157 TYR A CA 1
ATOM 1259 C C . TYR A 1 157 ? 15.610 -14.028 -3.870 1.00 50.25 157 TYR A C 1
ATOM 1261 O O . TYR A 1 157 ? 16.300 -13.824 -4.858 1.00 50.25 157 TYR A O 1
ATOM 1269 N N . ASP A 1 158 ? 16.034 -14.772 -2.849 1.00 46.50 158 ASP A N 1
ATOM 1270 C CA . ASP A 1 158 ? 17.239 -15.616 -2.882 1.00 46.50 158 ASP A CA 1
ATOM 1271 C C . ASP A 1 158 ? 16.897 -17.120 -3.008 1.00 46.50 158 ASP A C 1
ATOM 1273 O O . ASP A 1 158 ? 17.740 -17.980 -2.803 1.00 46.50 158 ASP A O 1
ATOM 1277 N N . ASN A 1 159 ? 15.635 -17.475 -3.286 1.00 41.97 159 ASN A N 1
ATOM 1278 C CA . ASN A 1 159 ? 15.140 -18.854 -3.141 1.00 41.97 159 ASN A CA 1
ATOM 1279 C C . ASN A 1 159 ? 14.084 -19.300 -4.169 1.00 41.97 159 ASN A C 1
ATOM 1281 O O . ASN A 1 159 ? 13.282 -20.188 -3.883 1.00 41.97 159 ASN A O 1
ATOM 1285 N N . TRP A 1 160 ? 14.070 -18.707 -5.361 1.00 42.72 160 TRP A N 1
ATOM 1286 C CA . TRP A 1 160 ? 13.346 -19.280 -6.500 1.00 42.72 160 TRP A CA 1
ATOM 1287 C C . TRP A 1 160 ? 14.355 -19.646 -7.582 1.00 42.72 160 TRP A C 1
ATOM 1289 O O . TRP A 1 160 ? 14.570 -18.869 -8.515 1.00 42.72 160 TRP A O 1
ATOM 1299 N N . ASP A 1 161 ? 14.982 -20.808 -7.384 1.00 38.91 161 ASP A N 1
ATOM 1300 C CA . ASP A 1 161 ? 15.509 -21.631 -8.478 1.00 38.91 161 ASP A CA 1
ATOM 1301 C C . ASP A 1 161 ? 14.440 -21.828 -9.574 1.00 38.91 161 ASP A C 1
ATOM 1303 O O . ASP A 1 161 ? 13.243 -22.017 -9.226 1.00 38.91 161 ASP A O 1
#

pLDDT: mean 71.9, std 15.17, range [38.91, 89.75]

Radius of gyration: 18.81 Å; chains: 1; bounding box: 40×54×48 Å

Sequence (161 aa):
MARLLVAKIRQISILARAFYPVVLRIFGWYSVPLTTTKQRYKLILQTFLWQSLAGFALAALCLAAWDKLAAKSVLLGIYCVVVPHSLFTWYVFRFRADLHPELVLKSVYRGESLKFLLLALLVATALKHALLIPWLFFGGLVFALILQALLPILINYDNWD